Protein AF-A0A2D4JQL8-F1 (afdb_monomer)

pLDDT: mean 81.5, std 11.95, range [39.75, 93.56]

Nearest PDB structures (foldseek):
  7bfp-assembly1_B  TM=7.871E-01  e=4.547E-13  Homo sapiens
  7bfq-assembly1_B  TM=7.871E-01  e=7.368E-13  Homo sapiens
  7sn8-assembly1_K  TM=7.589E-01  e=1.180E-09  Drosophila melanogaster
  8uic-assembly1_K  TM=8.161E-01  e=2.080E-07  Drosophila melanogaster
  8rbx-assembly1_k  TM=7.019E-01  e=2.453E-08  Homo sapiens

Organism: NCBI:txid129467

Structure (mmCIF, N/CA/C/O backbone):
data_AF-A0A2D4JQL8-F1
#
_entry.id   AF-A0A2D4JQL8-F1
#
loop_
_atom_site.group_PDB
_atom_site.id
_atom_site.type_symbol
_atom_site.label_atom_id
_atom_site.label_alt_id
_atom_site.label_comp_id
_atom_site.label_asym_id
_atom_site.label_entity_id
_atom_site.label_seq_id
_atom_site.pdbx_PDB_ins_code
_atom_site.Cartn_x
_atom_site.Cartn_y
_atom_site.Cartn_z
_atom_site.occupancy
_atom_site.B_iso_or_equiv
_atom_site.auth_seq_id
_atom_site.auth_comp_id
_atom_site.auth_asym_id
_atom_site.auth_atom_id
_atom_site.pdbx_PDB_model_num
ATOM 1 N N . VAL A 1 1 ? -10.266 -4.567 11.246 1.00 61.19 1 VAL A N 1
ATOM 2 C CA . VAL A 1 1 ? -11.111 -4.462 10.032 1.00 61.19 1 VAL A CA 1
ATOM 3 C C . VAL A 1 1 ? -12.369 -3.691 10.390 1.00 61.19 1 VAL A C 1
ATOM 5 O O . VAL A 1 1 ? -12.944 -3.978 11.435 1.00 61.19 1 VAL A O 1
ATOM 8 N N . GLN A 1 2 ? -12.754 -2.691 9.594 1.00 72.00 2 GLN A N 1
ATOM 9 C CA . GLN A 1 2 ? -13.995 -1.947 9.833 1.00 72.00 2 GLN A CA 1
ATOM 10 C C . GLN A 1 2 ? -15.217 -2.874 9.734 1.00 72.00 2 GLN A C 1
ATOM 12 O O . GLN A 1 2 ? -15.203 -3.843 8.982 1.00 72.00 2 GLN A O 1
ATOM 17 N N . GLY A 1 3 ? -16.258 -2.592 10.520 1.00 75.88 3 GLY A N 1
ATOM 18 C CA . GLY A 1 3 ? -17.515 -3.351 10.513 1.00 75.88 3 GLY A CA 1
ATOM 19 C C . GLY A 1 3 ? -17.588 -4.525 11.494 1.00 75.88 3 GLY A C 1
ATOM 20 O O . GLY A 1 3 ? -18.685 -5.006 11.770 1.00 75.88 3 GLY A O 1
ATOM 21 N N . THR A 1 4 ? -16.471 -4.956 12.089 1.00 83.56 4 THR A N 1
ATOM 22 C CA . THR A 1 4 ? -16.493 -6.031 13.093 1.00 83.56 4 THR A CA 1
ATOM 23 C C . THR A 1 4 ? -16.938 -5.528 14.465 1.00 83.56 4 THR A C 1
ATOM 25 O O . THR A 1 4 ? -16.754 -4.360 14.813 1.00 83.56 4 THR A O 1
ATOM 28 N N . VAL A 1 5 ? -17.478 -6.436 15.283 1.00 84.25 5 VAL A N 1
ATOM 29 C CA . VAL A 1 5 ? -17.836 -6.158 16.685 1.00 84.25 5 VAL A CA 1
ATOM 30 C C . VAL A 1 5 ? -16.630 -5.617 17.459 1.00 84.25 5 VAL A C 1
ATOM 32 O O . VAL A 1 5 ? -16.750 -4.621 18.162 1.00 84.25 5 VAL A O 1
ATOM 35 N N . GLY A 1 6 ? -15.439 -6.188 17.246 1.00 83.88 6 GLY A N 1
ATOM 36 C CA . GLY A 1 6 ? -14.205 -5.698 17.865 1.00 83.88 6 GLY A CA 1
ATOM 37 C C . GLY A 1 6 ? -13.885 -4.243 17.509 1.00 83.88 6 GLY A C 1
ATOM 38 O O . GLY A 1 6 ? -13.544 -3.460 18.390 1.00 83.88 6 GLY A O 1
ATOM 39 N N . HIS A 1 7 ? -14.058 -3.839 16.245 1.00 83.12 7 HIS A N 1
ATOM 40 C CA . HIS A 1 7 ? -13.846 -2.444 15.849 1.00 83.12 7 HIS A CA 1
ATOM 41 C C . HIS A 1 7 ? -14.875 -1.493 16.479 1.00 83.12 7 HIS A C 1
ATOM 43 O O . HIS A 1 7 ? -14.518 -0.381 16.855 1.00 83.12 7 HIS A O 1
ATOM 49 N N . LYS A 1 8 ? -16.127 -1.937 16.656 1.00 83.38 8 LYS A N 1
ATOM 50 C CA . LYS A 1 8 ? -17.167 -1.168 17.361 1.00 83.38 8 LYS A CA 1
ATOM 51 C C . LYS A 1 8 ? -16.820 -0.947 18.836 1.00 83.38 8 LYS A C 1
ATOM 53 O O . LYS A 1 8 ? -16.935 0.175 19.324 1.00 83.38 8 LYS A O 1
ATOM 58 N N . ILE A 1 9 ? -16.342 -1.988 19.522 1.00 87.00 9 ILE A N 1
ATOM 59 C CA . ILE A 1 9 ? -15.906 -1.896 20.926 1.00 87.00 9 ILE A CA 1
ATOM 60 C C . ILE A 1 9 ? -14.728 -0.925 21.059 1.00 87.00 9 ILE A C 1
ATOM 62 O O . ILE A 1 9 ? -14.745 -0.051 21.922 1.00 87.00 9 ILE A O 1
ATOM 66 N N . LEU A 1 10 ? -13.736 -1.035 20.170 1.00 85.19 10 LEU A N 1
ATOM 67 C CA . LEU A 1 10 ? -12.599 -0.109 20.123 1.00 85.19 10 LEU A CA 1
ATOM 68 C C . LEU A 1 10 ? -13.022 1.330 19.804 1.00 85.19 10 LEU A C 1
ATOM 70 O O . LEU A 1 10 ? -12.416 2.270 20.304 1.00 85.19 10 LEU A O 1
ATOM 74 N N . GLY A 1 11 ? -14.087 1.506 19.019 1.00 81.62 11 GLY A N 1
ATOM 75 C CA . GLY A 1 11 ? -14.720 2.799 18.753 1.00 81.62 11 GLY A CA 1
ATOM 76 C C . GLY A 1 11 ? -15.523 3.375 19.927 1.00 81.62 11 GLY A C 1
ATOM 77 O O . GLY A 1 11 ? -16.160 4.411 19.761 1.00 81.62 11 GLY A O 1
ATOM 78 N N . GLY A 1 12 ? -15.518 2.725 21.097 1.00 83.00 12 GLY A N 1
ATOM 79 C CA . GLY A 1 12 ? -16.182 3.201 22.315 1.00 83.00 12 GLY A CA 1
ATOM 80 C C . GLY A 1 12 ? -17.572 2.612 22.561 1.00 83.00 12 GLY A C 1
ATOM 81 O O . GLY A 1 12 ? -18.218 2.965 23.551 1.00 83.00 12 GLY A O 1
ATOM 82 N N . GLN A 1 13 ? -18.048 1.692 21.714 1.00 83.69 13 GLN A N 1
ATOM 83 C CA . GLN A 1 13 ? -19.338 1.042 21.921 1.00 83.69 13 GLN A CA 1
ATOM 84 C C . GLN A 1 13 ? -19.260 0.038 23.084 1.00 83.69 13 GLN A C 1
ATOM 86 O O . GLN A 1 13 ? -18.732 -1.064 22.956 1.00 83.69 13 GLN A O 1
ATOM 91 N N . ARG A 1 14 ? -19.823 0.428 24.233 1.00 84.25 14 ARG A N 1
ATOM 92 C CA . ARG A 1 14 ? -19.846 -0.375 25.470 1.00 84.25 14 ARG A CA 1
ATOM 93 C C . ARG A 1 14 ? -21.030 -1.338 25.561 1.00 84.25 14 ARG A C 1
ATOM 95 O O . ARG A 1 14 ? -20.986 -2.259 26.363 1.00 84.25 14 ARG A O 1
ATOM 102 N N . LYS A 1 15 ? -22.086 -1.124 24.770 1.00 86.50 15 LYS A N 1
ATOM 103 C CA . LYS A 1 15 ? -23.283 -1.979 24.729 1.00 86.50 15 LYS A CA 1
ATOM 104 C C . LYS A 1 15 ? -23.365 -2.689 23.385 1.00 86.50 15 LYS A C 1
ATOM 106 O O . LYS A 1 15 ? -23.437 -2.030 22.344 1.00 86.50 15 LYS A O 1
ATOM 111 N N . LEU A 1 16 ? -23.339 -4.014 23.421 1.00 84.62 16 LEU A N 1
ATOM 112 C CA . LEU A 1 16 ? -23.356 -4.877 22.246 1.00 84.62 16 LEU A CA 1
ATOM 113 C C . LEU A 1 16 ? -24.649 -5.673 22.218 1.00 84.62 16 LEU A C 1
ATOM 115 O O . LEU A 1 16 ? -25.063 -6.217 23.236 1.00 84.62 16 LEU A O 1
ATOM 119 N N . GLU A 1 17 ? -25.255 -5.764 21.046 1.00 83.81 17 GLU A N 1
ATOM 120 C CA . GLU A 1 17 ? -26.384 -6.652 20.808 1.00 83.81 17 GLU A CA 1
ATOM 121 C C . GLU A 1 17 ? -25.840 -7.963 20.233 1.00 83.81 17 GLU A C 1
ATOM 123 O O . GLU A 1 17 ? -25.177 -7.964 19.192 1.00 83.81 17 GLU A O 1
ATOM 128 N N . MET A 1 18 ? -26.043 -9.061 20.960 1.00 79.06 18 MET A N 1
ATOM 129 C CA . MET A 1 18 ? -25.662 -10.408 20.534 1.00 79.06 18 MET A CA 1
ATOM 130 C C . MET A 1 18 ? -26.836 -11.109 19.841 1.00 79.06 18 MET A C 1
ATOM 132 O O . MET A 1 18 ? -27.994 -10.701 19.980 1.00 79.06 18 MET A O 1
ATOM 136 N N . GLU A 1 19 ? -26.5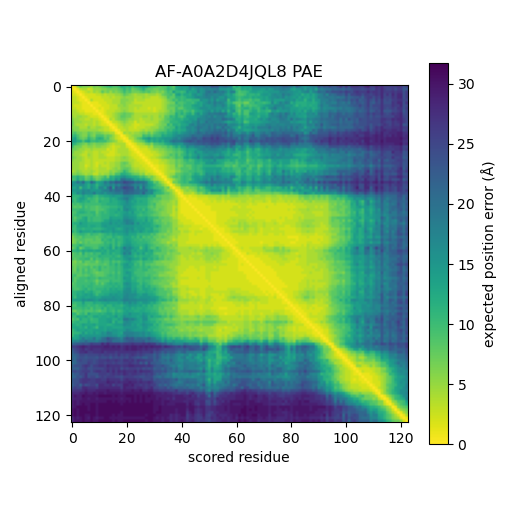43 -12.181 19.101 1.00 76.12 19 GLU A N 1
ATOM 137 C CA . GLU A 1 19 ? -27.581 -13.035 18.519 1.00 76.12 19 GLU A CA 1
ATOM 138 C C . GLU A 1 19 ? -28.577 -13.472 19.606 1.00 76.12 19 GLU A C 1
ATOM 140 O O . GLU A 1 19 ? -28.188 -13.951 20.669 1.00 76.12 19 GLU A O 1
ATOM 145 N N . GLY A 1 20 ? -29.872 -13.237 19.365 1.00 77.50 20 GLY A N 1
ATOM 146 C CA . GLY A 1 20 ? -30.933 -13.477 20.350 1.00 77.50 20 GLY A CA 1
ATOM 147 C C . GLY A 1 20 ? -31.404 -12.253 21.153 1.00 77.50 20 GLY A C 1
ATOM 148 O O . GLY A 1 20 ? -32.065 -12.440 22.172 1.00 77.50 20 GLY A O 1
ATOM 149 N N . ARG A 1 21 ? -31.114 -11.013 20.710 1.00 77.00 21 ARG A N 1
ATOM 150 C CA . ARG A 1 21 ? -31.543 -9.737 21.349 1.00 77.00 21 ARG A CA 1
ATOM 151 C C . ARG A 1 21 ? -31.025 -9.536 22.779 1.00 77.00 21 ARG A C 1
ATOM 153 O O . ARG A 1 21 ? -31.597 -8.774 23.558 1.00 77.00 21 ARG A O 1
ATOM 160 N N . GLN A 1 22 ? -29.940 -10.211 23.141 1.00 79.75 22 GLN A N 1
ATOM 161 C CA . GLN A 1 22 ? -29.299 -10.008 24.436 1.00 79.75 22 GLN A CA 1
ATOM 162 C C . GLN A 1 22 ? -28.343 -8.817 24.358 1.00 79.75 22 GLN A C 1
ATOM 164 O O . GLN A 1 22 ? -27.503 -8.740 23.461 1.00 79.75 22 GLN A O 1
ATOM 169 N N . ILE A 1 23 ? -28.480 -7.885 25.304 1.00 85.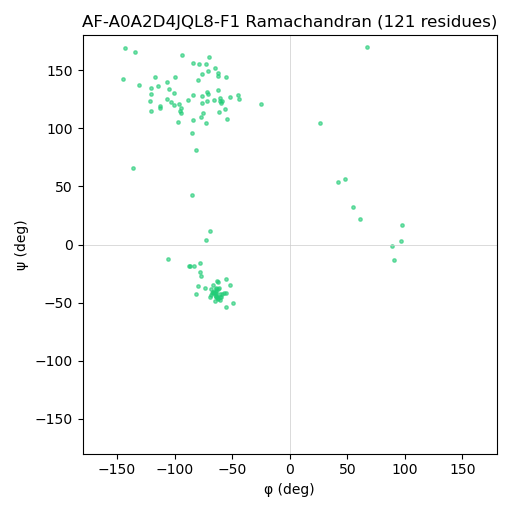06 23 ILE A N 1
ATOM 170 C CA . ILE A 1 23 ? -27.616 -6.708 25.413 1.00 85.06 23 ILE A CA 1
ATOM 171 C C . ILE A 1 23 ? -26.506 -7.016 26.417 1.00 85.06 23 ILE A C 1
ATOM 173 O O . ILE A 1 23 ? -26.769 -7.190 27.607 1.00 85.06 23 ILE A O 1
ATOM 177 N N . LEU A 1 24 ? -25.263 -7.050 25.941 1.00 85.69 24 LEU A N 1
ATOM 178 C CA . LEU A 1 24 ? -24.070 -7.239 26.760 1.00 85.69 24 LEU A CA 1
ATOM 179 C C . LEU A 1 24 ? -23.384 -5.892 27.020 1.00 85.69 24 LEU A C 1
ATOM 181 O O . LEU A 1 24 ? -23.117 -5.129 26.088 1.00 85.69 24 LEU A O 1
ATOM 185 N N . GLU A 1 25 ? -23.065 -5.609 28.282 1.00 89.25 25 GLU A N 1
ATOM 186 C CA . GLU A 1 25 ? -22.325 -4.413 28.689 1.00 89.25 25 GLU A CA 1
ATOM 187 C C . GLU A 1 25 ? -20.842 -4.729 28.948 1.00 89.25 25 GLU A C 1
ATOM 189 O O . GLU A 1 25 ? -20.489 -5.525 29.819 1.00 89.25 25 GLU A O 1
ATOM 194 N N . VAL A 1 26 ? -19.954 -4.071 28.205 1.00 88.06 26 VAL A N 1
ATOM 195 C CA . VAL A 1 26 ? -18.500 -4.239 28.280 1.00 88.06 26 VAL A CA 1
ATOM 196 C C . VAL A 1 26 ? -17.922 -3.353 29.388 1.00 88.06 26 VAL A C 1
ATOM 198 O O . VAL A 1 26 ? -17.624 -2.173 29.179 1.00 88.06 26 VAL A O 1
ATOM 201 N N . LYS A 1 27 ? -17.731 -3.934 30.577 1.00 89.56 27 LYS A N 1
ATOM 202 C CA . LYS A 1 27 ? -17.160 -3.248 31.756 1.00 89.56 27 LYS A CA 1
ATOM 203 C C . LYS A 1 27 ? -15.632 -3.282 31.826 1.00 89.56 27 LYS A C 1
ATOM 205 O O . LYS A 1 27 ? -15.039 -2.484 32.541 1.00 89.56 27 LYS A O 1
ATOM 210 N N . MET A 1 28 ? -14.993 -4.188 31.089 1.00 88.31 28 MET A N 1
ATOM 211 C CA . MET A 1 28 ? -13.533 -4.289 31.061 1.00 88.31 28 MET A CA 1
ATOM 212 C C . MET A 1 28 ? -12.888 -3.137 30.278 1.00 88.31 28 MET A C 1
ATOM 214 O O . MET A 1 28 ? -13.502 -2.532 29.390 1.00 88.31 28 MET A O 1
ATOM 218 N N . GLN A 1 29 ? -11.629 -2.840 30.595 1.00 86.44 29 GLN A N 1
ATOM 219 C CA . GLN A 1 29 ? -10.810 -1.944 29.786 1.00 86.44 29 GLN A CA 1
ATOM 220 C C . GLN A 1 29 ? -10.441 -2.654 28.482 1.00 86.44 29 GLN A C 1
ATOM 222 O O . GLN A 1 29 ? -10.028 -3.811 28.486 1.00 86.44 29 GLN A O 1
ATOM 227 N N . VAL A 1 30 ? -10.636 -1.960 27.365 1.00 85.75 30 VAL A N 1
ATOM 228 C CA . VAL A 1 30 ? -10.299 -2.460 26.036 1.00 85.75 30 VAL A CA 1
ATOM 229 C C . VAL A 1 30 ? -9.320 -1.473 25.438 1.00 85.75 30 VAL A C 1
ATOM 231 O O . VAL A 1 30 ? -9.618 -0.283 25.355 1.00 85.75 30 VAL A O 1
ATOM 234 N N . GLU A 1 31 ? -8.156 -1.969 25.046 1.00 84.38 31 GLU A N 1
ATOM 235 C CA . GLU A 1 31 ? -7.087 -1.163 24.480 1.00 84.38 31 GLU A CA 1
ATOM 236 C C . GLU A 1 31 ? -6.581 -1.824 23.201 1.00 84.38 31 GLU A C 1
ATOM 238 O O . GLU A 1 31 ? -6.448 -3.048 23.119 1.00 84.38 31 GLU A O 1
ATOM 243 N N . TYR A 1 32 ? -6.351 -1.013 22.170 1.00 80.88 32 TYR A N 1
ATOM 244 C CA . TYR A 1 32 ? -5.823 -1.499 20.905 1.00 80.88 32 TYR A CA 1
ATOM 245 C C . TYR A 1 32 ? -4.300 -1.592 20.988 1.00 80.88 32 TYR A C 1
ATOM 247 O O . TYR A 1 32 ? -3.603 -0.582 20.944 1.00 80.88 32 TYR A O 1
ATOM 255 N N . MET A 1 33 ? -3.787 -2.816 21.062 1.00 74.75 33 MET A N 1
ATOM 256 C CA . MET A 1 33 ? -2.357 -3.097 20.963 1.00 74.75 33 MET A CA 1
ATOM 257 C C . MET A 1 33 ? -2.022 -3.437 19.507 1.00 74.75 33 MET A C 1
ATOM 259 O O . MET A 1 33 ? -2.473 -4.454 18.977 1.00 74.75 33 MET A O 1
ATOM 263 N N . SER A 1 34 ? -1.244 -2.586 18.835 1.00 67.62 34 SER A N 1
ATOM 264 C CA . SER A 1 34 ? -0.852 -2.810 17.439 1.00 67.62 34 SER A CA 1
ATOM 265 C C . SER A 1 34 ? 0.336 -3.773 17.348 1.00 67.62 34 SER A C 1
ATOM 267 O O . SER A 1 34 ? 1.470 -3.346 17.165 1.00 67.62 34 SER A O 1
ATOM 269 N N . PHE A 1 35 ? 0.085 -5.081 17.428 1.00 62.94 35 PHE A N 1
ATOM 270 C CA . PHE A 1 35 ? 1.068 -6.124 17.079 1.00 62.94 35 PHE A CA 1
ATOM 271 C C . PHE A 1 35 ? 1.058 -6.421 15.572 1.00 62.94 35 PHE A C 1
ATOM 273 O O . PHE A 1 35 ? 1.030 -7.573 15.139 1.00 62.94 35 PHE A O 1
ATOM 280 N N . SER A 1 36 ? 0.991 -5.381 14.743 1.00 54.69 36 SER A N 1
ATOM 281 C CA . SER A 1 36 ? 0.910 -5.560 13.300 1.00 54.69 36 SER A CA 1
ATOM 282 C C . SER A 1 36 ? 2.283 -5.924 12.745 1.00 54.69 36 SER A C 1
ATOM 284 O O . SER A 1 36 ? 3.142 -5.063 12.619 1.00 54.69 36 SER A O 1
ATOM 286 N N . ALA A 1 37 ? 2.451 -7.172 12.307 1.00 57.44 37 ALA A N 1
ATOM 287 C CA . ALA A 1 37 ? 3.557 -7.593 11.438 1.00 57.44 37 ALA A CA 1
ATOM 288 C C . ALA A 1 37 ? 3.446 -7.017 10.003 1.00 57.44 37 ALA A C 1
ATOM 290 O O . ALA A 1 37 ? 4.127 -7.467 9.084 1.00 57.44 37 ALA A O 1
ATOM 291 N N . HIS A 1 38 ? 2.542 -6.057 9.788 1.00 67.69 38 HIS A N 1
ATOM 292 C CA . HIS A 1 38 ? 2.372 -5.372 8.516 1.00 67.69 38 HIS A CA 1
ATOM 293 C C . HIS A 1 38 ? 3.489 -4.348 8.331 1.00 67.69 38 HIS A C 1
ATOM 295 O O . HIS A 1 38 ? 3.962 -3.762 9.297 1.00 67.69 38 HIS A O 1
ATOM 301 N N . ALA A 1 39 ? 3.907 -4.142 7.083 1.00 63.91 39 ALA A N 1
ATOM 302 C CA . ALA A 1 39 ? 4.973 -3.206 6.763 1.00 63.91 39 ALA A CA 1
ATOM 303 C C . ALA A 1 39 ? 4.649 -1.802 7.299 1.00 63.91 39 ALA A C 1
ATOM 305 O O . ALA A 1 39 ? 3.687 -1.161 6.870 1.00 63.91 39 ALA A O 1
ATOM 306 N N . ASP A 1 40 ? 5.473 -1.327 8.230 1.00 75.94 40 ASP A N 1
ATOM 307 C CA . ASP A 1 40 ? 5.375 0.028 8.753 1.00 75.94 40 ASP A CA 1
ATOM 308 C C . ASP A 1 40 ? 5.665 1.049 7.652 1.00 75.94 40 ASP A C 1
ATOM 310 O O . ASP A 1 40 ? 6.485 0.815 6.758 1.00 75.94 40 ASP A O 1
ATOM 314 N N . ALA A 1 41 ? 5.080 2.244 7.765 1.00 79.12 41 ALA A N 1
ATOM 315 C CA . ALA A 1 41 ? 5.345 3.341 6.834 1.00 79.12 41 ALA A CA 1
ATOM 316 C C . ALA A 1 41 ? 6.853 3.621 6.680 1.00 79.12 41 ALA A C 1
ATOM 318 O O . ALA A 1 41 ? 7.313 3.924 5.586 1.00 79.12 41 ALA A O 1
ATOM 319 N N . LYS A 1 42 ? 7.647 3.468 7.751 1.00 84.62 42 LYS A N 1
ATOM 320 C CA . LYS A 1 42 ? 9.112 3.597 7.684 1.00 84.62 42 LYS A CA 1
ATOM 321 C C . LYS A 1 42 ? 9.753 2.527 6.796 1.00 84.62 42 LYS A C 1
ATOM 323 O O . LYS A 1 42 ? 10.608 2.865 5.985 1.00 84.62 42 LYS A O 1
ATOM 328 N N . GLY A 1 43 ? 9.322 1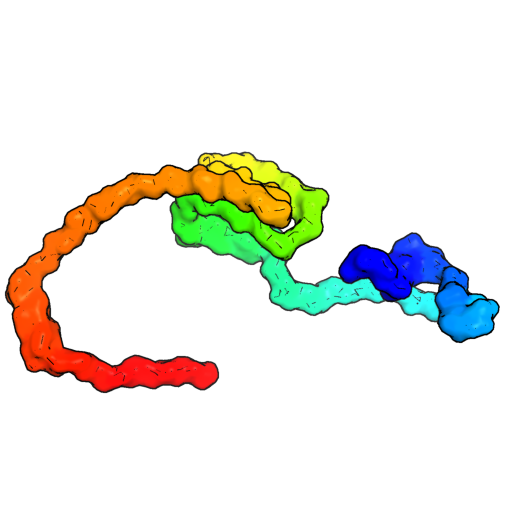.271 6.921 1.00 87.94 43 GLY A N 1
ATOM 329 C CA . GLY A 1 43 ? 9.840 0.161 6.120 1.00 87.94 43 GLY A CA 1
ATOM 330 C C . GLY A 1 43 ? 9.512 0.323 4.637 1.00 87.94 43 GLY A C 1
ATOM 331 O O . GLY A 1 43 ? 10.387 0.147 3.795 1.00 87.94 43 GLY A O 1
ATOM 332 N N . ILE A 1 44 ? 8.286 0.753 4.316 1.00 89.25 44 ILE A N 1
ATOM 333 C CA . ILE A 1 44 ? 7.877 1.021 2.927 1.00 89.25 44 ILE A CA 1
ATOM 334 C C . ILE A 1 44 ? 8.718 2.153 2.320 1.00 89.25 44 ILE A C 1
ATOM 336 O O . ILE A 1 44 ? 9.243 2.011 1.219 1.00 89.25 44 ILE A O 1
ATOM 340 N N . MET A 1 45 ? 8.902 3.259 3.047 1.00 90.50 45 MET A N 1
ATOM 341 C CA . MET A 1 45 ? 9.714 4.388 2.572 1.00 90.50 45 MET A CA 1
ATOM 342 C C . MET A 1 45 ? 11.188 3.998 2.392 1.00 90.50 45 MET A C 1
ATOM 344 O O . MET A 1 45 ? 11.823 4.404 1.420 1.00 90.50 45 MET A O 1
ATOM 348 N N . GLN A 1 46 ? 11.730 3.177 3.295 1.00 91.44 46 GLN A N 1
ATOM 349 C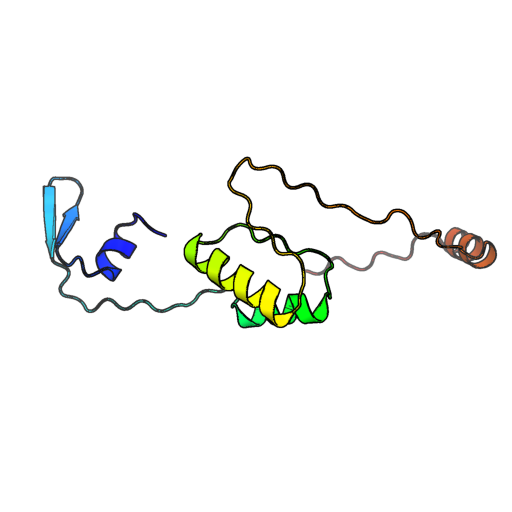 CA . GLN A 1 46 ? 13.087 2.649 3.168 1.00 91.44 46 GLN A CA 1
ATOM 350 C C . GLN A 1 46 ? 13.234 1.750 1.936 1.00 91.44 46 GLN A C 1
ATOM 352 O O . GLN A 1 46 ? 14.228 1.868 1.221 1.00 91.44 46 GLN A O 1
ATOM 357 N N . LEU A 1 47 ? 12.247 0.897 1.657 1.00 91.88 47 LEU A N 1
ATOM 358 C CA . LEU A 1 47 ? 12.258 0.033 0.479 1.00 91.88 47 LEU A CA 1
ATOM 359 C C . LEU A 1 47 ? 12.246 0.851 -0.817 1.00 91.88 47 LEU A C 1
ATOM 361 O O . LEU A 1 47 ? 13.039 0.577 -1.712 1.00 91.88 47 LEU A O 1
ATOM 365 N N . ILE A 1 48 ? 11.397 1.880 -0.903 1.00 92.12 48 ILE A N 1
ATOM 366 C CA . ILE A 1 48 ? 11.342 2.776 -2.070 1.00 92.12 48 ILE A CA 1
ATOM 367 C C . ILE A 1 48 ? 12.689 3.476 -2.269 1.00 92.12 48 ILE A C 1
ATOM 369 O O . ILE A 1 48 ? 13.188 3.534 -3.390 1.00 92.12 48 ILE A O 1
ATOM 373 N N . ARG A 1 49 ? 13.313 3.940 -1.182 1.00 92.19 49 ARG A N 1
ATOM 374 C CA . ARG A 1 49 ? 14.641 4.562 -1.229 1.00 92.19 49 ARG A CA 1
ATOM 375 C C . ARG A 1 49 ? 15.727 3.607 -1.734 1.00 92.19 49 ARG A C 1
ATOM 377 O O . ARG A 1 49 ? 16.627 4.053 -2.426 1.00 92.19 49 ARG A O 1
ATOM 384 N N . GLN A 1 50 ? 15.668 2.326 -1.373 1.00 93.25 50 GLN A N 1
ATOM 385 C CA . GLN A 1 50 ? 16.664 1.331 -1.791 1.00 93.25 50 GLN A CA 1
ATOM 386 C C . GLN A 1 50 ? 16.439 0.820 -3.216 1.00 93.25 50 GLN A C 1
ATOM 388 O O . GLN A 1 50 ? 17.401 0.524 -3.916 1.00 93.25 50 GLN A O 1
ATOM 393 N N . ALA A 1 51 ? 15.181 0.675 -3.628 1.00 92.25 51 ALA A N 1
ATOM 394 C CA . ALA A 1 51 ? 14.826 0.144 -4.939 1.00 92.25 51 ALA A CA 1
ATOM 395 C C . ALA A 1 51 ? 14.872 1.200 -6.056 1.00 92.25 51 ALA A C 1
ATOM 397 O O . ALA A 1 51 ? 14.885 0.822 -7.224 1.00 92.25 51 ALA A O 1
ATOM 398 N N . GLU A 1 52 ? 14.840 2.492 -5.703 1.00 91.75 52 GLU A N 1
ATOM 399 C CA . GLU A 1 52 ? 14.790 3.637 -6.627 1.00 91.75 52 GLU A CA 1
ATOM 400 C C . GLU A 1 52 ? 13.826 3.416 -7.816 1.00 91.75 52 GLU A C 1
ATOM 402 O O . GLU A 1 52 ? 14.210 3.509 -8.988 1.00 91.75 52 GLU A O 1
ATOM 407 N N . PRO A 1 53 ? 12.551 3.067 -7.548 1.00 91.19 53 PRO A N 1
ATOM 408 C CA . PRO A 1 53 ? 11.615 2.718 -8.602 1.00 91.19 53 PRO A CA 1
ATOM 409 C C . PRO A 1 53 ? 11.222 3.952 -9.419 1.00 91.19 53 PRO A C 1
ATOM 411 O O . PRO A 1 53 ? 11.105 5.060 -8.902 1.00 91.19 53 PRO A O 1
ATOM 414 N N . ARG A 1 54 ? 10.918 3.745 -10.706 1.00 88.81 54 ARG A N 1
ATOM 415 C CA . ARG A 1 54 ? 10.390 4.810 -11.581 1.00 88.81 54 ARG A CA 1
ATOM 416 C C . ARG A 1 54 ? 8.909 5.111 -11.350 1.00 88.81 54 ARG A C 1
ATOM 418 O O . ARG A 1 54 ? 8.467 6.216 -11.637 1.00 88.81 54 ARG A O 1
ATOM 425 N N . ASN A 1 55 ? 8.152 4.122 -10.876 1.00 90.56 55 ASN A N 1
ATOM 426 C CA . ASN A 1 55 ? 6.722 4.217 -10.593 1.00 90.56 55 ASN A CA 1
ATOM 427 C C . ASN A 1 55 ? 6.394 3.356 -9.367 1.00 90.56 55 ASN A C 1
ATOM 429 O O . ASN A 1 55 ? 6.946 2.263 -9.223 1.00 90.56 55 ASN A O 1
ATOM 433 N N . VAL A 1 56 ? 5.482 3.821 -8.514 1.00 93.19 56 VAL A N 1
ATOM 434 C CA . VAL A 1 56 ? 5.003 3.102 -7.324 1.00 93.19 56 VAL A CA 1
ATOM 435 C C . VAL A 1 56 ? 3.493 2.900 -7.429 1.00 93.19 56 VAL A C 1
ATOM 437 O O . VAL A 1 56 ? 2.761 3.825 -7.762 1.00 93.19 56 VAL A O 1
ATOM 440 N N . LEU A 1 57 ? 3.014 1.693 -7.134 1.00 93.56 57 LEU A N 1
ATOM 441 C CA . LEU A 1 57 ? 1.590 1.355 -7.121 1.00 93.56 57 LEU A CA 1
ATOM 442 C C . LEU A 1 57 ? 1.205 0.876 -5.719 1.00 93.56 57 LEU A C 1
ATOM 444 O O . LEU A 1 57 ? 1.697 -0.154 -5.259 1.00 93.56 57 LEU A O 1
ATOM 448 N N . LEU A 1 58 ? 0.345 1.627 -5.035 1.00 91.94 58 LEU A N 1
ATOM 449 C CA . LEU A 1 58 ? -0.178 1.268 -3.722 1.00 91.94 58 LEU A CA 1
ATOM 450 C C . LEU A 1 58 ? -1.439 0.418 -3.888 1.00 91.94 58 LEU A C 1
ATOM 452 O O . LEU A 1 58 ? -2.402 0.830 -4.531 1.00 91.94 58 LEU A O 1
ATOM 456 N N . VAL A 1 59 ? -1.425 -0.764 -3.278 1.00 90.31 59 VAL A N 1
ATOM 457 C CA . VAL A 1 59 ? -2.536 -1.725 -3.272 1.00 90.31 59 VAL A CA 1
ATOM 458 C C . VAL A 1 59 ? -2.758 -2.259 -1.858 1.00 90.31 59 VAL A C 1
ATOM 460 O O . VAL A 1 59 ? -1.895 -2.104 -0.995 1.00 90.31 59 VAL A O 1
ATOM 463 N N . HIS A 1 60 ? -3.901 -2.912 -1.622 1.00 84.12 60 HIS A N 1
ATOM 464 C CA . HIS A 1 60 ? -4.228 -3.580 -0.352 1.00 84.12 60 HIS A CA 1
ATOM 465 C C . HIS A 1 60 ? -3.979 -2.719 0.904 1.00 84.12 60 HIS A C 1
ATOM 467 O O . HIS A 1 60 ? -3.283 -3.124 1.834 1.00 84.12 60 HIS A O 1
ATOM 473 N N . GLY A 1 61 ? -4.594 -1.539 0.963 1.00 82.56 61 GLY A N 1
ATOM 474 C CA . GLY A 1 61 ? -4.543 -0.666 2.134 1.00 82.56 61 GLY A CA 1
ATOM 475 C C . GLY A 1 61 ? -5.857 0.069 2.380 1.00 82.56 61 GLY A C 1
ATOM 476 O O . GLY A 1 61 ? -6.770 0.067 1.557 1.00 82.56 61 GLY A O 1
ATOM 477 N N . GLU A 1 62 ? -5.970 0.707 3.543 1.00 84.94 62 GLU A N 1
ATOM 478 C CA . GLU A 1 62 ? -7.094 1.601 3.834 1.00 84.94 62 GLU A CA 1
ATOM 479 C C . GLU A 1 62 ? -6.963 2.890 3.011 1.00 84.94 62 GLU A C 1
ATOM 481 O O . GLU A 1 62 ? -5.921 3.544 3.068 1.00 84.94 62 GLU A O 1
ATOM 486 N N . ALA A 1 63 ? -8.027 3.299 2.311 1.00 85.25 63 ALA A N 1
ATOM 487 C CA . ALA A 1 63 ? -8.010 4.429 1.373 1.00 85.25 63 ALA A CA 1
ATOM 488 C C . ALA A 1 63 ? -7.375 5.710 1.951 1.00 85.25 63 ALA A C 1
ATOM 490 O O . ALA A 1 63 ? -6.434 6.244 1.375 1.00 85.25 63 ALA A O 1
ATOM 491 N N . LYS A 1 64 ? -7.807 6.147 3.144 1.00 86.62 64 LYS A N 1
ATOM 492 C CA . LYS A 1 64 ? -7.273 7.359 3.800 1.00 86.62 64 LYS A CA 1
ATOM 493 C C . LYS A 1 64 ? -5.779 7.258 4.129 1.00 86.62 64 LYS A C 1
ATOM 495 O O . LYS A 1 64 ? -5.048 8.236 4.016 1.00 86.62 64 LYS A O 1
ATOM 500 N N . LYS A 1 65 ? -5.317 6.078 4.558 1.00 86.75 65 LYS A N 1
ATOM 501 C CA . LYS A 1 65 ? -3.901 5.852 4.893 1.00 86.75 65 LYS A CA 1
ATOM 502 C C . LYS A 1 65 ? -3.044 5.775 3.631 1.00 86.75 65 LYS A C 1
ATOM 504 O O . LYS A 1 65 ? -1.926 6.282 3.632 1.00 86.75 65 LYS A O 1
ATOM 509 N N . MET A 1 66 ? -3.570 5.169 2.566 1.00 89.88 66 MET A N 1
ATOM 510 C CA . MET A 1 66 ? -2.898 5.112 1.267 1.00 89.88 66 MET A CA 1
ATOM 511 C C . MET A 1 66 ? -2.776 6.494 0.632 1.00 89.88 66 MET A C 1
ATOM 513 O O . MET A 1 66 ? -1.712 6.810 0.117 1.00 89.88 66 MET A O 1
ATOM 517 N N . GLU A 1 67 ? -3.806 7.334 0.720 1.00 91.44 67 GLU A N 1
ATOM 518 C CA . GLU A 1 67 ? -3.760 8.712 0.218 1.00 91.44 67 GLU A CA 1
ATOM 519 C C . GLU A 1 67 ? -2.668 9.534 0.921 1.00 91.44 67 GLU A C 1
ATOM 521 O O . GLU A 1 67 ? -1.848 10.178 0.266 1.00 91.44 67 GLU A O 1
ATOM 526 N N . PHE A 1 68 ? -2.580 9.426 2.251 1.00 91.19 68 PHE A N 1
ATOM 527 C CA . PHE A 1 68 ? -1.497 10.037 3.023 1.00 91.19 68 PHE A CA 1
ATOM 528 C C . PHE A 1 68 ? -0.112 9.515 2.604 1.00 91.19 68 PHE A C 1
ATOM 530 O O . PHE A 1 68 ? 0.828 10.292 2.421 1.00 91.19 68 PHE A O 1
ATOM 537 N N . LEU A 1 69 ? 0.029 8.197 2.432 1.00 91.00 69 LEU A N 1
ATOM 538 C CA . LEU A 1 69 ? 1.297 7.585 2.034 1.00 91.00 69 LEU A CA 1
ATOM 539 C C . LEU A 1 69 ? 1.703 7.988 0.610 1.00 91.00 69 LEU A C 1
ATOM 541 O O . LEU A 1 69 ? 2.871 8.293 0.378 1.00 91.00 69 LEU A O 1
ATOM 545 N N . LYS A 1 70 ? 0.744 8.043 -0.319 1.00 92.31 70 LYS A N 1
ATOM 546 C CA . LYS A 1 70 ? 0.939 8.502 -1.695 1.00 92.31 70 LYS A CA 1
ATOM 547 C C . LYS A 1 70 ? 1.538 9.905 -1.718 1.00 92.31 70 LYS A C 1
ATOM 549 O O . LYS A 1 70 ? 2.603 10.089 -2.302 1.00 92.31 70 LYS A O 1
ATOM 554 N N . GLN A 1 71 ? 0.902 10.857 -1.029 1.00 93.00 71 GLN A N 1
ATOM 555 C CA . GLN A 1 71 ? 1.385 12.240 -0.957 1.00 93.00 71 GLN A CA 1
ATOM 556 C C . GLN A 1 71 ? 2.814 12.308 -0.413 1.00 93.00 71 GLN A C 1
ATOM 558 O O . GLN A 1 71 ? 3.649 13.039 -0.941 1.00 93.00 71 GLN A O 1
ATOM 563 N N . LYS A 1 72 ? 3.123 11.509 0.613 1.00 92.19 72 LYS A N 1
ATOM 564 C CA . LYS A 1 72 ? 4.462 11.471 1.207 1.00 92.19 72 LYS A CA 1
ATOM 565 C C . LYS A 1 72 ? 5.523 10.933 0.240 1.00 92.19 72 LYS A C 1
ATOM 567 O O . LYS A 1 72 ? 6.615 11.490 0.169 1.00 92.19 72 LYS A O 1
ATOM 572 N N . ILE A 1 73 ? 5.205 9.878 -0.512 1.00 92.75 73 ILE A N 1
ATOM 573 C CA . ILE A 1 73 ? 6.107 9.289 -1.515 1.00 92.75 73 ILE A CA 1
ATOM 574 C C . ILE A 1 73 ? 6.382 10.287 -2.645 1.00 92.75 73 ILE A C 1
ATOM 576 O O . ILE A 1 73 ? 7.536 10.477 -3.030 1.00 92.75 73 ILE A O 1
ATOM 580 N N . GLU A 1 74 ? 5.340 10.951 -3.148 1.00 93.19 74 GLU A N 1
ATOM 581 C CA . GLU A 1 74 ? 5.460 11.947 -4.218 1.00 93.19 74 GLU A CA 1
ATOM 582 C C . GLU A 1 74 ? 6.291 13.160 -3.773 1.00 93.19 74 GLU A C 1
ATOM 584 O O . GLU A 1 74 ? 7.133 13.642 -4.531 1.00 93.19 74 GLU A O 1
ATOM 589 N N . GLN A 1 75 ? 6.117 13.618 -2.528 1.00 92.69 75 GLN A N 1
ATOM 590 C CA . GLN A 1 75 ? 6.888 14.730 -1.964 1.00 92.69 75 GLN A CA 1
ATOM 591 C C . GLN A 1 75 ? 8.365 14.381 -1.732 1.00 92.69 75 GLN A C 1
ATOM 593 O O . GLN A 1 75 ? 9.236 15.191 -2.056 1.00 92.69 75 GLN A O 1
ATOM 59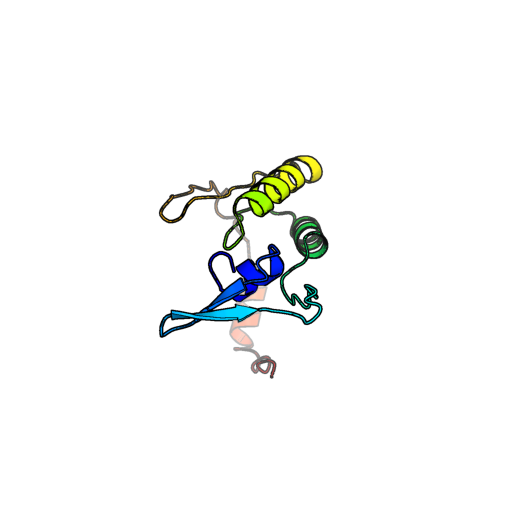8 N N . GLU A 1 76 ? 8.661 13.207 -1.164 1.00 92.44 76 GLU A N 1
ATOM 599 C CA . GLU A 1 76 ? 10.029 12.850 -0.756 1.00 92.44 76 GLU A CA 1
ATOM 600 C C . GLU A 1 76 ? 10.875 12.332 -1.926 1.00 92.44 76 GLU A C 1
ATOM 602 O O . GLU A 1 76 ? 12.037 12.717 -2.060 1.00 92.44 76 GLU A O 1
ATOM 607 N N . PHE A 1 77 ? 10.303 11.488 -2.790 1.00 91.19 77 PHE A N 1
ATOM 608 C CA . PHE A 1 77 ? 11.053 10.809 -3.852 1.00 91.19 77 PHE A CA 1
ATOM 609 C C . PHE A 1 77 ? 10.796 11.374 -5.250 1.00 91.19 77 PHE A C 1
ATOM 611 O O . PHE A 1 77 ? 11.542 11.052 -6.171 1.00 91.19 77 PHE A O 1
ATOM 618 N N . ARG A 1 78 ? 9.768 12.219 -5.430 1.00 90.50 78 ARG A N 1
ATOM 619 C CA . ARG A 1 78 ? 9.352 12.755 -6.744 1.00 90.50 78 ARG A CA 1
ATOM 620 C C . ARG A 1 78 ? 9.074 11.660 -7.785 1.00 90.50 78 ARG A C 1
ATOM 622 O O . ARG A 1 78 ? 9.287 11.855 -8.979 1.00 90.50 78 ARG A O 1
ATOM 629 N N . VAL A 1 79 ? 8.594 10.507 -7.320 1.00 90.56 79 VAL A N 1
ATOM 630 C CA . VAL A 1 79 ? 8.223 9.348 -8.141 1.00 90.56 79 VAL A CA 1
ATOM 631 C C . VAL A 1 7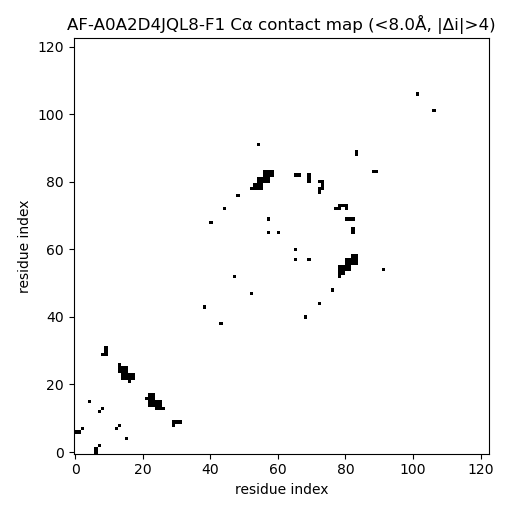9 ? 6.711 9.337 -8.342 1.00 90.56 79 VAL A C 1
ATOM 633 O O . VAL A 1 79 ? 5.965 9.678 -7.425 1.00 90.56 79 VAL A O 1
ATOM 636 N N . GLN A 1 80 ? 6.246 8.922 -9.524 1.00 90.00 80 GLN A N 1
ATOM 637 C CA . GLN A 1 80 ? 4.813 8.785 -9.788 1.00 90.00 80 GLN A CA 1
ATOM 638 C C . GLN A 1 80 ? 4.217 7.669 -8.925 1.00 90.00 80 GLN A C 1
ATOM 640 O O . GLN A 1 80 ? 4.687 6.527 -8.971 1.00 90.00 80 GLN A O 1
ATOM 645 N N . CYS A 1 81 ? 3.186 8.001 -8.146 1.00 92.81 81 CYS A N 1
ATOM 646 C CA . CYS A 1 81 ? 2.539 7.074 -7.231 1.00 92.81 81 CYS A CA 1
ATOM 647 C C . CYS A 1 81 ? 1.048 6.919 -7.563 1.00 92.81 81 CYS A C 1
ATOM 649 O O . CYS A 1 81 ? 0.296 7.885 -7.698 1.00 92.81 81 CYS A O 1
ATOM 651 N N . TYR A 1 82 ? 0.602 5.677 -7.684 1.00 92.44 82 TYR A N 1
ATOM 652 C CA . TYR A 1 82 ? -0.736 5.320 -8.140 1.00 92.44 82 TYR A CA 1
ATOM 653 C C . TYR A 1 82 ? -1.500 4.586 -7.031 1.00 92.44 82 TYR A C 1
ATOM 655 O O . TYR A 1 82 ? -0.909 3.806 -6.288 1.00 92.44 82 TYR A O 1
ATOM 663 N N . MET A 1 83 ? -2.812 4.819 -6.921 1.00 91.69 83 MET A N 1
ATOM 664 C CA . MET A 1 83 ? -3.702 4.126 -5.972 1.00 91.69 83 MET A CA 1
ATOM 665 C C . MET A 1 83 ? -5.026 3.717 -6.647 1.00 91.69 83 MET A C 1
ATOM 667 O O . MET A 1 83 ? -6.074 4.281 -6.338 1.00 91.69 83 MET A O 1
ATOM 671 N N . PRO A 1 84 ? -4.996 2.796 -7.625 1.00 91.75 84 PRO A N 1
ATOM 672 C CA . PRO A 1 84 ? -6.189 2.449 -8.385 1.00 91.75 84 PRO A CA 1
ATOM 673 C C . PRO A 1 84 ? -7.279 1.848 -7.501 1.00 91.75 84 PRO A C 1
ATOM 675 O O . PRO A 1 84 ? -7.004 1.089 -6.565 1.00 91.75 84 PRO A O 1
ATOM 678 N N . ALA A 1 85 ? -8.527 2.150 -7.839 1.00 88.19 85 ALA A N 1
ATOM 679 C CA . ALA A 1 85 ? -9.671 1.455 -7.277 1.00 88.19 85 ALA A CA 1
ATOM 680 C C . ALA A 1 85 ? -9.747 0.009 -7.799 1.00 88.19 85 ALA A C 1
ATOM 682 O O . ALA A 1 85 ? -9.181 -0.349 -8.834 1.00 88.19 85 ALA A O 1
ATOM 683 N N . ASN A 1 86 ? -10.487 -0.847 -7.092 1.00 88.25 86 ASN A N 1
ATOM 684 C CA . ASN A 1 86 ? -10.720 -2.216 -7.549 1.00 88.25 86 ASN A CA 1
ATOM 685 C C . ASN A 1 86 ? -11.404 -2.205 -8.927 1.00 88.25 86 ASN A C 1
ATOM 687 O O . ASN A 1 86 ? -12.483 -1.635 -9.076 1.00 88.25 86 ASN A O 1
ATOM 691 N N . GLY A 1 87 ? -10.783 -2.860 -9.911 1.00 88.00 87 GLY A N 1
ATOM 692 C CA . GLY A 1 87 ? -11.266 -2.906 -11.296 1.00 88.00 87 GLY A CA 1
ATOM 693 C C . GLY A 1 87 ? -10.762 -1.768 -12.191 1.00 88.00 87 GLY A C 1
ATOM 694 O O . GLY A 1 87 ? -11.065 -1.760 -13.381 1.00 88.00 87 GLY A O 1
ATOM 695 N N . GLU A 1 88 ? -9.977 -0.830 -11.660 1.00 91.00 88 GLU A N 1
ATOM 696 C CA . GLU A 1 88 ? -9.336 0.219 -12.452 1.00 91.00 88 GLU A CA 1
ATOM 697 C C . GLU A 1 88 ? -8.079 -0.311 -13.162 1.00 91.00 88 GLU A C 1
ATOM 699 O O . GLU A 1 88 ? -7.311 -1.102 -12.611 1.00 91.00 88 GLU A O 1
ATOM 704 N N . THR A 1 89 ? -7.861 0.133 -14.403 1.00 91.12 89 THR A N 1
ATOM 705 C CA . THR A 1 89 ? -6.682 -0.232 -15.200 1.00 91.12 89 THR A CA 1
ATOM 706 C C . THR A 1 89 ? -5.684 0.921 -15.214 1.00 91.12 89 THR A C 1
ATOM 708 O O . THR A 1 89 ? -6.009 2.012 -15.674 1.00 91.12 89 THR A O 1
ATOM 711 N N .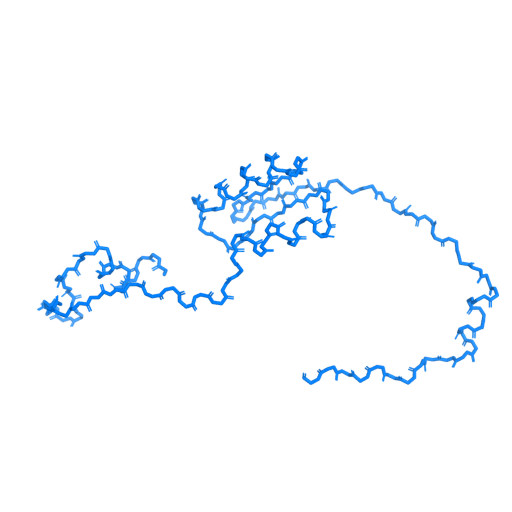 VAL A 1 90 ? -4.451 0.668 -14.768 1.00 90.38 90 VAL A N 1
ATOM 712 C CA . VAL A 1 90 ? -3.346 1.641 -14.807 1.00 90.38 90 VAL A CA 1
ATOM 713 C C . VAL A 1 90 ? -2.363 1.239 -15.902 1.00 90.38 90 VAL A C 1
ATOM 715 O O . VAL A 1 90 ? -1.854 0.120 -15.901 1.00 90.38 90 VAL A O 1
ATOM 718 N N . SER A 1 91 ? -2.080 2.154 -16.829 1.00 89.56 91 SER A N 1
ATOM 719 C CA . SER A 1 91 ? -1.062 1.956 -17.868 1.00 89.56 91 SER A CA 1
ATOM 720 C C . SER A 1 91 ? 0.257 2.586 -17.436 1.00 89.56 91 SER A C 1
ATOM 722 O O . SER A 1 91 ? 0.318 3.789 -17.198 1.00 89.56 91 SER A O 1
ATOM 724 N N . VAL A 1 92 ? 1.317 1.782 -17.353 1.00 87.62 92 VAL A N 1
ATOM 725 C CA . VAL A 1 92 ? 2.665 2.246 -17.002 1.00 87.62 92 VAL A CA 1
ATOM 726 C C . VAL A 1 92 ? 3.568 2.102 -18.219 1.00 87.62 92 VAL A C 1
ATOM 728 O O . VAL A 1 92 ? 3.801 0.994 -18.700 1.00 87.62 92 VAL A O 1
ATOM 731 N N . PHE A 1 93 ? 4.092 3.222 -18.711 1.00 81.50 93 PHE A N 1
ATOM 732 C CA . PHE A 1 93 ? 5.034 3.221 -19.826 1.00 81.50 93 PHE A CA 1
ATOM 733 C C . PHE A 1 93 ? 6.418 2.779 -19.345 1.00 81.50 93 PHE A C 1
ATOM 735 O O . PHE A 1 93 ? 7.016 3.393 -18.458 1.00 81.50 93 PHE A O 1
ATOM 742 N N . THR A 1 94 ? 6.942 1.711 -19.939 1.00 78.56 94 THR A N 1
ATOM 743 C CA . THR A 1 94 ? 8.313 1.241 -19.722 1.00 78.56 94 THR A CA 1
ATOM 744 C C . THR A 1 94 ? 9.162 1.567 -20.951 1.00 78.56 94 THR A C 1
ATOM 746 O O . THR A 1 94 ? 8.702 1.438 -22.083 1.00 78.56 94 THR A O 1
ATOM 749 N N . ASN A 1 95 ? 10.410 2.005 -20.750 1.00 72.50 95 ASN A N 1
ATOM 750 C CA . ASN A 1 95 ? 11.365 2.090 -21.861 1.00 72.50 95 ASN A CA 1
ATOM 751 C C . ASN A 1 95 ? 11.857 0.668 -22.186 1.00 72.50 95 ASN A C 1
ATOM 753 O O . ASN A 1 95 ? 12.285 -0.026 -21.258 1.00 72.50 95 ASN A O 1
ATOM 757 N N . PRO A 1 96 ? 11.801 0.217 -23.451 1.00 70.06 96 PRO A N 1
ATOM 758 C CA . PRO A 1 96 ? 12.042 -1.178 -23.792 1.00 70.06 96 PRO A CA 1
ATOM 759 C C . PRO A 1 96 ? 13.533 -1.513 -23.949 1.00 70.06 96 PRO A C 1
ATOM 761 O O . PRO A 1 96 ? 14.351 -0.642 -24.227 1.00 70.06 96 PRO A O 1
ATOM 764 N N . ASN A 1 97 ? 13.817 -2.810 -23.768 1.00 60.44 97 ASN A N 1
ATOM 765 C CA . ASN A 1 97 ? 15.029 -3.585 -24.068 1.00 60.44 97 ASN A CA 1
ATOM 766 C C . ASN A 1 97 ? 16.366 -2.831 -24.096 1.00 60.44 97 ASN A C 1
ATOM 768 O O . ASN A 1 97 ? 16.743 -2.218 -25.092 1.00 60.44 97 ASN A O 1
ATOM 772 N N . ILE A 1 98 ? 17.147 -3.021 -23.033 1.00 73.00 98 ILE A N 1
ATOM 773 C CA . ILE A 1 98 ? 18.591 -2.799 -23.072 1.00 73.00 98 ILE A CA 1
ATOM 774 C C . ILE A 1 98 ? 19.181 -4.000 -23.829 1.00 73.00 98 ILE A C 1
ATOM 776 O O . ILE A 1 98 ? 19.074 -5.117 -23.314 1.00 73.00 98 ILE A O 1
ATOM 780 N N . PRO A 1 99 ? 19.756 -3.835 -25.036 1.00 74.50 99 PRO A N 1
ATOM 781 C CA . PRO A 1 99 ? 20.533 -4.904 -25.644 1.00 74.50 99 PRO A CA 1
ATOM 782 C C . PRO A 1 99 ? 21.706 -5.204 -24.710 1.00 74.50 99 PRO A C 1
ATOM 784 O O . PRO A 1 99 ? 22.549 -4.347 -24.454 1.00 74.50 99 PRO A O 1
ATOM 787 N N . VAL A 1 100 ? 21.708 -6.400 -24.126 1.00 79.56 100 VAL A N 1
ATOM 788 C CA . VAL A 1 100 ? 22.820 -6.875 -23.307 1.00 79.56 100 VAL A CA 1
ATOM 789 C C . VAL A 1 100 ? 23.681 -7.744 -24.203 1.00 79.56 100 VAL A C 1
ATOM 791 O O . VAL A 1 100 ? 23.305 -8.868 -24.535 1.00 79.56 100 VAL A O 1
ATOM 794 N N . ASP A 1 101 ? 24.831 -7.216 -24.603 1.00 80.56 101 ASP A N 1
ATOM 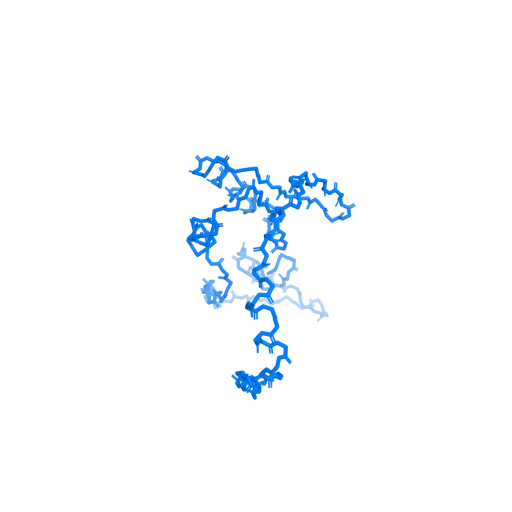795 C CA . ASP A 1 101 ? 25.815 -7.994 -25.340 1.00 80.56 101 ASP A CA 1
ATOM 796 C C . ASP A 1 101 ? 26.479 -8.995 -24.394 1.00 80.56 101 ASP A C 1
ATOM 798 O O . ASP A 1 101 ? 27.060 -8.634 -23.368 1.00 80.56 101 ASP A O 1
ATOM 802 N N . ILE A 1 102 ? 26.403 -10.278 -24.745 1.00 82.00 102 ILE A N 1
ATOM 803 C CA . ILE A 1 102 ? 27.137 -11.334 -24.057 1.00 82.00 102 ILE A CA 1
ATOM 804 C C . ILE A 1 102 ? 28.320 -11.770 -24.912 1.00 82.00 102 ILE A C 1
ATOM 806 O O . ILE A 1 102 ? 28.196 -12.024 -26.111 1.00 82.00 102 ILE A O 1
ATOM 810 N N . SER A 1 103 ? 29.489 -11.901 -24.286 1.00 87.19 103 SER A N 1
ATOM 811 C CA . SER A 1 103 ? 30.639 -12.501 -24.955 1.00 87.19 103 SER A CA 1
ATOM 812 C C . SER A 1 103 ? 30.306 -13.938 -25.352 1.00 87.19 103 SER A C 1
ATOM 814 O O . SER A 1 103 ? 30.015 -14.780 -24.499 1.00 87.19 103 SER A O 1
ATOM 816 N N . LEU A 1 104 ? 30.428 -14.244 -26.647 1.00 82.50 104 LEU A N 1
ATOM 817 C CA . LEU A 1 104 ? 30.280 -15.605 -27.170 1.00 82.50 104 LEU A CA 1
ATOM 818 C C . LEU A 1 104 ? 31.229 -16.593 -26.475 1.00 82.50 104 LEU A C 1
ATOM 820 O O . LEU A 1 104 ? 30.899 -17.770 -26.348 1.00 82.50 104 LEU A O 1
ATOM 824 N N . GLY A 1 105 ? 32.390 -16.126 -26.004 1.00 83.06 105 GLY A N 1
ATOM 825 C CA . GLY A 1 105 ? 33.334 -16.940 -25.241 1.00 83.06 105 GLY A CA 1
ATOM 826 C C . GLY A 1 105 ? 32.801 -17.331 -23.861 1.00 83.06 105 GLY A C 1
ATOM 827 O O . GLY A 1 105 ? 32.907 -18.494 -23.479 1.00 83.06 105 GLY A O 1
ATOM 828 N N . LEU A 1 106 ? 32.175 -16.393 -23.140 1.00 80.81 106 LEU A N 1
ATOM 829 C CA . LEU A 1 106 ? 31.531 -16.673 -21.850 1.00 80.81 106 LEU A CA 1
ATOM 830 C C . LEU A 1 106 ? 30.307 -17.575 -22.023 1.00 80.81 106 LEU A C 1
ATOM 832 O O . LEU A 1 106 ? 30.155 -18.539 -21.279 1.00 80.81 106 LEU A O 1
ATOM 836 N N . LEU A 1 107 ? 29.492 -17.322 -23.050 1.00 83.25 107 LEU A N 1
ATOM 837 C CA . LEU A 1 107 ? 28.316 -18.136 -23.356 1.00 83.25 107 LEU A CA 1
ATOM 838 C C . LEU A 1 107 ? 28.701 -19.592 -23.658 1.00 83.25 107 LEU A C 1
ATOM 840 O O . LEU A 1 107 ? 28.126 -20.516 -23.090 1.00 83.25 107 LEU A O 1
ATOM 844 N N . LYS A 1 108 ? 29.709 -19.809 -24.513 1.00 84.12 108 LYS A N 1
ATOM 845 C CA . LYS A 1 108 ? 30.210 -21.156 -24.834 1.00 84.12 108 LYS A CA 1
ATOM 846 C C . LYS A 1 108 ? 30.823 -21.851 -23.618 1.00 84.12 108 LYS A C 1
ATOM 848 O O . LYS A 1 108 ? 30.653 -23.056 -23.473 1.00 84.12 108 LYS A O 1
ATOM 853 N N . ARG A 1 109 ? 31.521 -21.105 -22.754 1.00 82.62 109 ARG A N 1
ATOM 854 C CA . ARG A 1 109 ? 32.120 -21.635 -21.524 1.00 82.62 109 ARG A CA 1
ATOM 855 C C . ARG A 1 10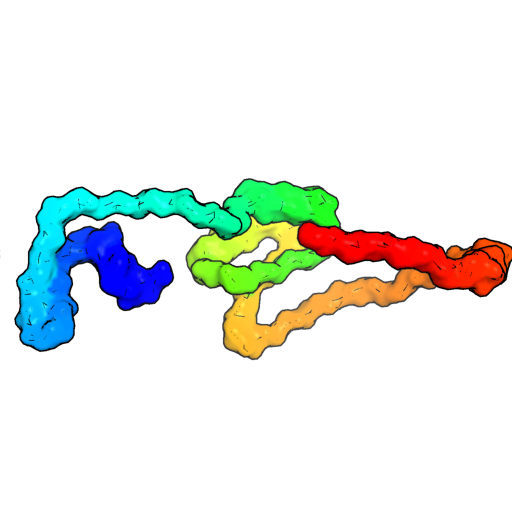9 ? 31.053 -22.110 -20.537 1.00 82.62 109 ARG A C 1
ATOM 857 O O . ARG A 1 109 ? 31.156 -23.234 -20.070 1.00 82.62 109 ARG A O 1
ATOM 864 N N . GLU A 1 110 ? 30.027 -21.306 -20.267 1.00 81.12 110 GLU A N 1
ATOM 865 C CA . GLU A 1 110 ? 28.936 -21.689 -19.355 1.00 81.12 110 GLU A CA 1
ATOM 866 C C . GLU A 1 110 ? 28.067 -22.820 -19.920 1.00 81.12 110 GLU A C 1
ATOM 868 O O . GLU A 1 110 ? 27.724 -23.757 -19.203 1.00 81.12 110 GLU A O 1
ATOM 873 N N . LEU A 1 111 ? 27.789 -22.817 -21.229 1.00 79.19 111 LEU A N 1
ATOM 874 C CA . LEU A 1 111 ? 27.089 -23.931 -21.881 1.00 79.19 111 LEU A CA 1
ATOM 875 C C . LEU A 1 111 ? 27.879 -25.248 -21.801 1.00 79.19 111 LEU A C 1
ATOM 877 O O . LEU A 1 111 ? 27.274 -26.314 -21.713 1.00 79.19 111 LEU A O 1
ATOM 881 N N . ALA A 1 112 ? 29.214 -25.182 -21.807 1.00 77.31 112 ALA A N 1
ATOM 882 C CA . ALA A 1 112 ? 30.083 -26.346 -21.641 1.00 77.31 112 ALA A CA 1
ATOM 883 C C . ALA A 1 112 ? 30.198 -26.818 -20.180 1.00 77.31 112 ALA A C 1
ATOM 885 O O . ALA A 1 112 ? 30.502 -27.986 -19.948 1.00 77.31 112 ALA A O 1
ATOM 886 N N . ILE A 1 113 ? 29.958 -25.936 -19.204 1.00 74.62 113 ILE A N 1
ATOM 887 C CA . ILE A 1 113 ? 30.022 -26.252 -17.767 1.00 74.62 113 ILE A CA 1
ATOM 888 C C . ILE A 1 113 ? 28.757 -26.998 -17.293 1.00 74.62 113 ILE A C 1
ATOM 890 O O . ILE A 1 113 ? 28.796 -27.679 -16.268 1.00 74.62 113 ILE A O 1
ATOM 894 N N . GLY A 1 114 ? 27.669 -26.981 -18.074 1.00 64.94 114 GLY A N 1
ATOM 895 C CA . GLY A 1 114 ? 26.394 -27.591 -17.686 1.00 64.94 114 GLY A CA 1
ATOM 896 C C . GLY A 1 114 ? 25.739 -26.849 -16.509 1.00 64.94 114 GLY A C 1
ATOM 897 O O . GLY A 1 114 ? 26.346 -25.959 -15.914 1.00 64.94 114 GLY A O 1
ATOM 898 N N . PRO A 1 115 ? 24.475 -27.153 -16.161 1.00 63.84 115 PRO A N 1
ATOM 899 C CA . PRO A 1 115 ? 23.819 -26.491 -15.041 1.00 63.84 115 PRO A CA 1
ATOM 900 C C . PRO A 1 115 ? 24.597 -26.768 -13.750 1.00 63.84 115 PRO A C 1
ATOM 902 O O . PRO A 1 115 ? 24.845 -27.923 -13.397 1.00 63.84 115 PRO A O 1
ATOM 905 N N . SER A 1 116 ? 24.974 -25.705 -13.040 1.00 60.84 116 SER A N 1
ATOM 906 C CA . SER A 1 116 ? 25.579 -25.818 -11.715 1.00 60.84 116 SER A CA 1
ATOM 907 C C . SER A 1 116 ? 24.665 -26.633 -10.785 1.00 60.84 116 SER A C 1
ATOM 909 O O . SER A 1 116 ? 23.435 -26.559 -10.898 1.00 60.84 116 SER A O 1
ATOM 911 N N . PRO A 1 117 ? 25.225 -27.451 -9.872 1.00 57.34 117 PRO A N 1
ATOM 912 C CA . PRO A 1 117 ? 24.411 -28.220 -8.944 1.00 57.34 117 PRO A CA 1
ATOM 913 C C . PRO A 1 117 ? 23.581 -27.245 -8.109 1.00 57.34 117 PRO A C 1
ATOM 915 O O . PRO A 1 117 ? 24.126 -26.349 -7.468 1.00 57.34 117 PRO A O 1
ATOM 918 N N . ALA A 1 118 ? 22.261 -27.425 -8.181 1.00 51.06 118 ALA A N 1
ATOM 919 C CA . ALA A 1 118 ? 21.218 -26.631 -7.549 1.00 51.06 118 ALA A CA 1
ATOM 920 C C . ALA A 1 118 ? 21.678 -25.885 -6.285 1.00 51.06 118 ALA A C 1
ATOM 922 O O . ALA A 1 118 ? 22.042 -26.500 -5.277 1.00 51.06 118 ALA A O 1
ATOM 923 N N . SER A 1 119 ? 21.561 -24.556 -6.300 1.00 53.47 119 SER A N 1
ATOM 924 C CA . SER A 1 119 ? 21.426 -23.791 -5.067 1.00 53.47 119 SER A CA 1
ATOM 925 C C . SER A 1 119 ? 20.237 -24.377 -4.304 1.00 53.47 119 SER A C 1
ATOM 927 O O . SER A 1 119 ? 19.083 -24.298 -4.728 1.00 53.47 119 SER A O 1
ATOM 929 N N . LYS A 1 120 ? 20.543 -25.088 -3.212 1.00 46.34 120 LYS A N 1
ATOM 930 C CA . LYS A 1 120 ? 19.560 -25.670 -2.297 1.00 46.34 120 LYS A CA 1
ATOM 931 C C . LYS A 1 120 ? 18.469 -24.633 -2.026 1.00 46.34 120 LYS A C 1
ATOM 933 O O . LYS A 1 120 ? 18.777 -23.526 -1.589 1.00 46.34 120 LYS A O 1
ATOM 938 N N . LYS A 1 121 ? 17.209 -25.014 -2.271 1.00 42.59 121 LYS A N 1
ATOM 939 C CA . LYS A 1 121 ? 16.033 -24.267 -1.811 1.00 42.59 121 LYS A CA 1
ATOM 940 C C . LYS A 1 121 ? 16.251 -23.867 -0.341 1.00 42.59 121 LYS A C 1
ATOM 942 O O . LYS A 1 121 ? 16.592 -24.755 0.448 1.00 42.59 121 LYS A O 1
ATOM 947 N N . PRO A 1 122 ? 16.084 -22.591 0.039 1.00 47.72 122 PRO A N 1
ATOM 948 C CA . PRO A 1 122 ? 16.066 -22.232 1.449 1.00 47.72 122 PRO A CA 1
ATOM 949 C C . PRO A 1 122 ? 14.871 -22.932 2.116 1.00 47.72 122 PRO A C 1
ATOM 951 O O . PRO A 1 122 ? 13.785 -22.988 1.537 1.00 47.72 122 PRO A O 1
ATOM 954 N N . LYS A 1 123 ? 15.131 -23.546 3.276 1.00 39.75 123 LYS A N 1
ATOM 955 C CA . LYS A 1 123 ? 14.115 -24.103 4.179 1.00 39.75 123 LYS A CA 1
ATOM 956 C C . LYS A 1 123 ? 13.262 -22.992 4.773 1.00 39.75 123 LYS A C 1
ATOM 958 O O . LYS A 1 123 ? 13.839 -21.912 5.027 1.00 39.75 123 LYS A O 1
#

Solvent-accessible surface area (backbone atoms only — not comparable to full-atom values): 8358 Å² total; per-residue (Å²): 110,89,90,40,71,68,45,42,42,74,71,67,49,44,70,43,79,45,94,86,81,43,78,44,73,63,83,70,90,81,79,92,75,85,83,65,91,60,85,46,74,68,56,53,54,51,48,49,67,72,65,64,59,78,63,46,78,55,72,98,66,58,68,73,61,45,53,55,49,42,55,51,45,37,71,74,68,71,34,55,65,43,71,71,57,95,90,58,86,84,89,80,92,72,87,78,82,79,87,76,88,72,58,68,67,58,53,54,52,52,67,70,66,50,84,73,82,72,82,74,78,84,128

Sequence (123 aa):
VQGTVGHKILGGQRKLEMEGRQILEVKMQVEYMSFSAHADAKGIMQLIRQAEPRNVLLVHGEAKKMEFLKQKIEQEFRVQCYMPANGETVSVFTNPNIPVDISLGLLKRELAIGPSPASKKPK

Foldseek 3Di:
DPPDPLVCVVVVPQWDQDPPRDTHGNPDDDDDDPPDPDQDLVNVLVVCVVVVDQEEEDDDDDPVVLVVSQVVCCVPNVHHYHYDDVPDDDDDDDDDDDPDDDDPVVVVVVVVVPDDDDPPDDD

Radius of gyration: 25.26 Å; Cα contacts (8 Å, |Δi|>4): 70; chains: 1; bounding box: 65×43×59 Å

Mean predicted aligned error: 13.51 Å

Secondary structure (DSSP, 8-state):
-TTSHHHHHHTT--EEEETTTEEEE--S---------SPPHHHHHHHHHHH--SEEE--SS-HHHHHHHHHHHHHHH--EEE-PPTT----------------HHHHHHHHHH-SPS------

InterPro domains:
  IPR011108 Zn-dependent metallo-hydrolase, RNA specificity domain [PF07521] (24-84)
  IPR036866 Ribonuclease Z/Hydroxyacylglutathione hydrolase-like [G3DSA:3.60.15.10] (38-66)
  IPR036866 Ribonuclease Z/Hydroxyacylglutathione hydrolase-like [SSF56281] (1-91)
  IPR050698 RNA Processing Metallo-Beta-Lactamase [PTHR11203] (1-110)